Protein AF-A0A2T5JKF6-F1 (afdb_monomer_lite)

Foldseek 3Di:
DFDADPVQFTDADPPPQVVQV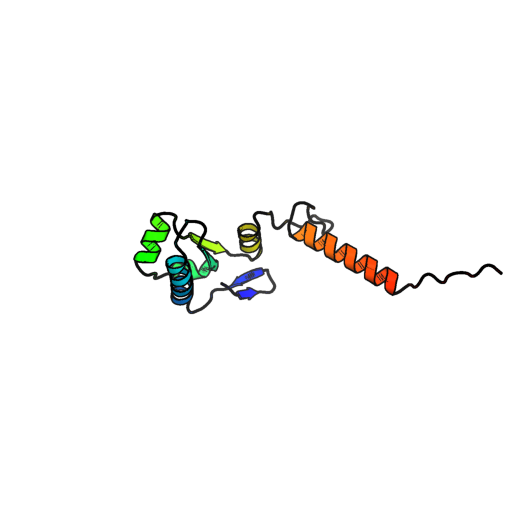VQVVVCVVVDQDLPAEDEHAPVCPVVHDYDPVQVVCVVVSSYDYHHDGGNQVVVCVVPVFHQFDADPVRATDCRHPVNVVVVVVVVVVVVVVCVVDPDPPPDDD

Secondary structure (DSSP, 8-state):
--EE-TT-BEEP-S-HHHHHHHHHHHHHHH---S--EEEEEGGGGGG----HHHHHHHHTTSSEEEEESBHHHHHHHHHSS------TTS---TTSHHHHHHHHHHHHHHHHHHHHS--------

pLDDT: mean 91.77, std 10.59, range [49.69, 98.31]

Sequence (125 aa):
MGAVNQHGEVLPVGGINEKIEGYFRVCETAGLDGSHGVLIPNRNRRHLMLEHKIVEAVARNLFHIYTAEHVSEGVQLLTGFPTGIADETGNYRHDSILGRAQQTLLAYRRACQESQHPKVKRKRF

Structure (mmCIF, N/CA/C/O backbone):
data_AF-A0A2T5JKF6-F1
#
_entry.id   AF-A0A2T5JKF6-F1
#
loop_
_atom_site.group_PDB
_atom_site.id
_atom_site.type_symbol
_atom_site.label_atom_id
_atom_site.label_alt_id
_atom_site.label_comp_id
_atom_site.label_asym_id
_atom_site.label_entity_id
_atom_site.label_seq_id
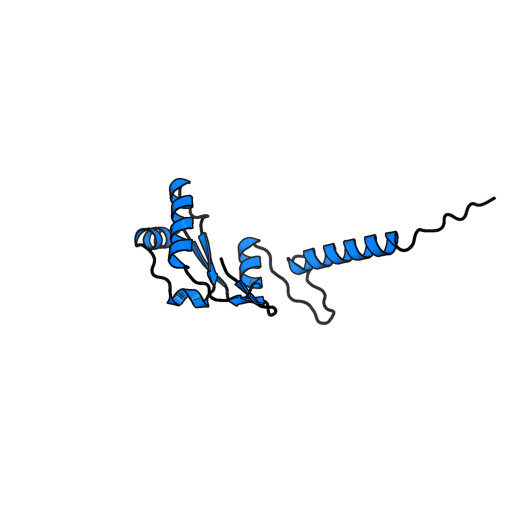_atom_site.pdbx_PDB_ins_code
_atom_site.Cartn_x
_atom_site.Cartn_y
_atom_site.Cartn_z
_atom_site.occupancy
_atom_site.B_iso_or_equiv
_atom_site.auth_seq_id
_atom_site.auth_comp_id
_atom_site.auth_asym_id
_atom_site.auth_atom_id
_atom_site.pdbx_PDB_model_num
ATOM 1 N N . MET A 1 1 ? 1.978 1.503 5.219 1.00 74.12 1 MET A N 1
ATOM 2 C CA . MET A 1 1 ? 3.111 2.220 5.842 1.00 74.12 1 MET A CA 1
ATOM 3 C C . MET A 1 1 ? 4.134 1.201 6.306 1.00 74.12 1 MET A C 1
ATOM 5 O O . MET A 1 1 ? 3.734 0.235 6.935 1.00 74.12 1 MET A O 1
ATOM 9 N N . GLY A 1 2 ? 5.416 1.385 6.006 1.00 79.25 2 GLY A N 1
ATOM 10 C CA . GLY A 1 2 ? 6.463 0.434 6.389 1.00 79.25 2 GLY A CA 1
ATOM 11 C C . GLY A 1 2 ? 7.833 0.887 5.897 1.00 79.25 2 GLY A C 1
ATOM 12 O O . GLY A 1 2 ? 7.914 1.770 5.045 1.00 79.25 2 GLY A O 1
ATOM 13 N N . ALA A 1 3 ? 8.887 0.290 6.441 1.00 87.25 3 ALA A N 1
ATOM 14 C CA . ALA A 1 3 ? 10.233 0.355 5.878 1.00 87.25 3 ALA A CA 1
ATOM 15 C C . ALA A 1 3 ? 10.569 -1.000 5.243 1.00 87.25 3 ALA A C 1
ATOM 17 O O . ALA A 1 3 ? 9.951 -2.005 5.591 1.00 87.25 3 ALA A O 1
ATOM 18 N N . VAL A 1 4 ? 11.523 -1.030 4.316 1.00 94.56 4 VAL A N 1
ATOM 19 C CA . VAL A 1 4 ? 11.942 -2.254 3.619 1.00 94.56 4 VAL A CA 1
ATOM 20 C C . VAL A 1 4 ? 13.467 -2.335 3.638 1.00 94.56 4 VAL A C 1
ATOM 22 O O . VAL A 1 4 ? 14.127 -1.304 3.500 1.00 94.56 4 VAL A O 1
ATOM 25 N N . ASN A 1 5 ? 14.033 -3.527 3.839 1.00 94.12 5 ASN A N 1
ATOM 26 C CA . ASN A 1 5 ? 15.482 -3.739 3.737 1.00 94.12 5 ASN A CA 1
ATOM 27 C C . ASN A 1 5 ? 15.913 -4.145 2.313 1.00 94.12 5 ASN A C 1
ATOM 29 O O . ASN A 1 5 ? 15.093 -4.336 1.420 1.00 94.12 5 ASN A O 1
ATOM 33 N N . GLN A 1 6 ? 17.219 -4.305 2.091 1.00 92.31 6 GLN A N 1
ATOM 34 C CA . GLN A 1 6 ? 17.774 -4.690 0.783 1.00 92.31 6 GLN A CA 1
ATOM 35 C C . GLN A 1 6 ? 17.296 -6.061 0.271 1.0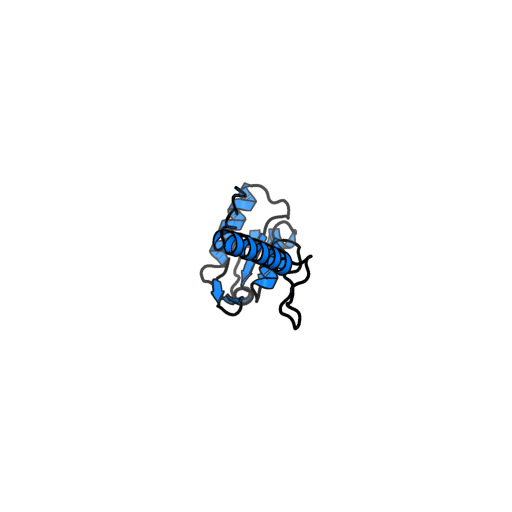0 92.31 6 GLN A C 1
ATOM 37 O O . GLN A 1 6 ? 17.397 -6.337 -0.920 1.00 92.31 6 GLN A O 1
ATOM 42 N N . HIS A 1 7 ? 16.791 -6.914 1.165 1.00 93.50 7 HIS A N 1
ATOM 43 C CA . HIS A 1 7 ? 16.249 -8.229 0.834 1.00 93.50 7 HIS A CA 1
ATOM 44 C C . HIS A 1 7 ? 14.744 -8.187 0.550 1.00 93.50 7 HIS A C 1
ATOM 46 O O . HIS A 1 7 ? 14.165 -9.227 0.278 1.00 93.50 7 HIS A O 1
ATOM 52 N N . GLY A 1 8 ? 14.116 -7.007 0.600 1.00 93.06 8 GLY A N 1
ATOM 53 C CA . GLY A 1 8 ? 12.689 -6.837 0.343 1.00 93.06 8 GLY A CA 1
ATOM 54 C C . GLY A 1 8 ? 11.789 -7.131 1.545 1.00 93.06 8 GLY A C 1
ATOM 55 O O . GLY A 1 8 ? 10.568 -7.046 1.417 1.00 93.06 8 GLY A O 1
ATOM 56 N N . GLU A 1 9 ? 12.352 -7.422 2.721 1.00 96.38 9 GLU A N 1
ATOM 57 C CA . GLU A 1 9 ? 11.574 -7.672 3.936 1.00 96.38 9 GLU A CA 1
ATOM 58 C C . GLU A 1 9 ? 10.987 -6.373 4.490 1.00 96.38 9 GLU A C 1
ATOM 60 O O . GLU A 1 9 ? 11.688 -5.365 4.640 1.00 96.38 9 GLU A O 1
ATOM 65 N N . VAL A 1 10 ? 9.707 -6.412 4.854 1.00 96.31 10 VAL A N 1
ATOM 66 C CA . VAL A 1 10 ? 8.994 -5.298 5.473 1.00 96.31 10 VAL A CA 1
ATOM 67 C C . VAL A 1 10 ? 9.310 -5.255 6.967 1.00 96.31 10 VAL A C 1
ATOM 69 O O . VAL A 1 10 ? 9.037 -6.182 7.734 1.00 96.31 10 VAL A O 1
ATOM 72 N N . LEU A 1 11 ? 9.879 -4.137 7.399 1.00 95.25 11 LEU A N 1
ATOM 73 C CA . LEU A 1 11 ? 10.334 -3.914 8.763 1.00 95.25 11 LEU A CA 1
ATOM 74 C C . LEU A 1 11 ? 9.235 -3.283 9.628 1.00 95.25 11 LEU A C 1
ATOM 76 O O . LEU A 1 11 ? 8.440 -2.477 9.128 1.00 95.25 11 LEU A O 1
ATOM 80 N N . PRO A 1 12 ? 9.194 -3.611 10.934 1.00 93.69 12 PRO A N 1
ATOM 81 C CA . PRO A 1 12 ? 8.244 -3.006 11.848 1.00 93.69 12 PRO A CA 1
ATOM 82 C C . PRO A 1 12 ? 8.507 -1.507 11.994 1.00 93.69 12 PRO A C 1
ATOM 84 O O . PRO A 1 12 ? 9.646 -1.045 11.940 1.00 93.69 12 PRO A O 1
ATOM 87 N N . VAL A 1 13 ? 7.439 -0.750 12.220 1.00 93.56 13 VAL A N 1
ATOM 88 C CA . VAL A 1 13 ? 7.496 0.704 12.396 1.00 93.56 13 VAL A CA 1
ATOM 89 C C . VAL A 1 13 ? 6.813 1.133 13.690 1.00 93.56 13 VAL A C 1
ATOM 91 O O . VAL A 1 13 ? 5.867 0.491 14.151 1.00 93.56 13 VAL A O 1
ATOM 94 N N . GLY A 1 14 ? 7.290 2.239 14.263 1.00 94.31 14 GLY A N 1
ATOM 95 C CA . GLY A 1 14 ? 6.650 2.902 15.398 1.00 94.31 14 GLY A CA 1
ATOM 96 C C . GLY A 1 14 ? 5.418 3.720 14.995 1.00 94.31 14 GLY A C 1
ATOM 97 O O . GLY A 1 14 ? 5.268 4.116 13.827 1.00 94.31 14 GLY A O 1
ATOM 98 N N . GLY A 1 15 ? 4.560 3.976 15.985 1.00 94.94 15 GLY A N 1
ATOM 99 C CA . GLY A 1 15 ? 3.353 4.796 15.853 1.00 94.94 15 GLY A CA 1
ATOM 100 C C . GLY A 1 15 ? 2.299 4.194 14.921 1.00 94.94 15 GLY A C 1
ATOM 101 O O . GLY A 1 15 ? 1.733 4.906 14.092 1.00 94.94 15 GLY A O 1
ATOM 102 N N . ILE A 1 16 ? 2.146 2.862 14.917 1.00 95.81 16 ILE A N 1
ATOM 103 C CA . ILE A 1 16 ? 1.287 2.185 13.936 1.00 95.81 16 ILE A CA 1
ATOM 104 C C . ILE A 1 16 ? -0.198 2.451 14.190 1.00 95.81 16 ILE A C 1
ATOM 106 O O . ILE A 1 16 ? -0.936 2.620 13.226 1.00 95.81 16 ILE A O 1
ATOM 110 N N . ASN A 1 17 ? -0.624 2.543 15.452 1.00 96.88 17 ASN A N 1
ATOM 111 C CA . ASN A 1 17 ? -2.026 2.774 15.799 1.00 96.88 17 ASN A CA 1
ATOM 112 C C . ASN A 1 17 ? -2.448 4.183 15.373 1.00 96.88 17 ASN A C 1
ATOM 114 O O . ASN A 1 17 ? -3.393 4.335 14.608 1.00 96.88 17 ASN A O 1
ATOM 118 N N . GLU A 1 18 ? -1.640 5.187 15.708 1.00 96.69 18 GLU A N 1
ATOM 119 C CA . GLU A 1 18 ? -1.859 6.597 15.382 1.00 96.69 18 GLU A CA 1
ATOM 120 C C . GLU A 1 18 ? -1.907 6.827 13.865 1.00 96.69 18 GLU A C 1
ATOM 122 O O . GLU A 1 18 ? -2.692 7.628 13.358 1.00 96.69 18 GLU A O 1
ATOM 127 N N . LYS A 1 19 ? -1.084 6.090 13.108 1.00 95.88 19 LYS A N 1
ATOM 128 C CA . LYS A 1 19 ? -1.092 6.115 11.638 1.00 95.88 19 LYS A CA 1
ATOM 129 C C . LYS A 1 19 ? -2.377 5.535 11.052 1.00 95.88 19 LYS A C 1
ATOM 131 O O . LYS A 1 19 ? -2.897 6.088 10.083 1.00 95.88 19 LYS A O 1
ATOM 136 N N . ILE A 1 20 ? -2.860 4.422 11.605 1.00 97.69 20 ILE A N 1
ATOM 137 C CA . ILE A 1 20 ? -4.104 3.782 11.160 1.00 97.69 20 ILE A CA 1
ATOM 138 C C . ILE A 1 20 ? -5.292 4.679 11.506 1.00 97.69 20 ILE A C 1
ATOM 140 O O . ILE A 1 20 ? -6.105 4.965 10.633 1.00 97.69 20 ILE A O 1
ATOM 144 N N . GLU A 1 21 ? -5.357 5.178 12.737 1.00 97.38 21 GLU A N 1
ATOM 145 C CA . GLU A 1 21 ? -6.411 6.072 13.223 1.00 97.38 21 GLU A CA 1
ATOM 146 C C . GLU A 1 21 ? -6.462 7.387 12.444 1.00 97.38 21 GLU A C 1
ATOM 148 O O . GLU A 1 21 ? -7.541 7.841 12.053 1.00 97.38 21 GLU A O 1
ATOM 153 N N . GLY A 1 22 ? -5.298 7.977 12.162 1.00 97.00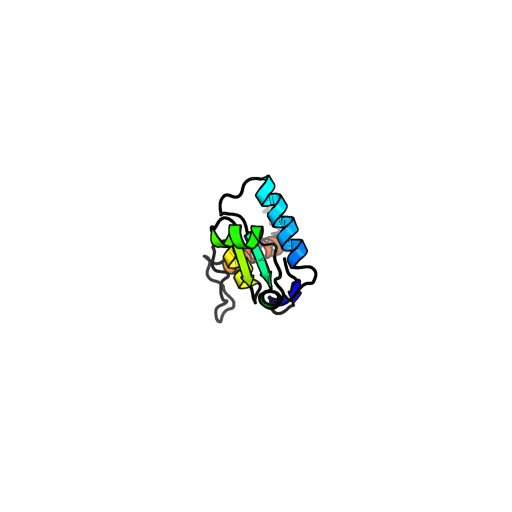 22 GLY A N 1
ATOM 154 C CA . GLY A 1 22 ? -5.192 9.185 11.352 1.00 97.00 22 GLY A CA 1
ATOM 155 C C . GLY A 1 22 ? -5.736 8.983 9.939 1.00 97.00 22 GLY A C 1
ATOM 156 O O . GLY A 1 22 ? -6.541 9.789 9.476 1.00 97.00 22 GLY A O 1
ATOM 157 N N . TYR A 1 23 ? -5.350 7.892 9.268 1.00 97.50 23 TYR A N 1
ATOM 158 C CA . TYR A 1 23 ? -5.865 7.580 7.932 1.00 97.50 23 TYR A CA 1
ATOM 159 C C . TYR A 1 23 ? -7.364 7.252 7.957 1.00 97.50 23 TYR A C 1
ATOM 161 O O . TYR A 1 23 ? -8.121 7.798 7.158 1.00 97.50 23 TYR A O 1
ATOM 169 N N . PHE A 1 24 ? -7.813 6.443 8.922 1.00 98.12 24 PHE A N 1
ATOM 170 C CA . PHE A 1 24 ? -9.226 6.110 9.101 1.00 98.12 24 PHE A CA 1
ATOM 171 C C . PHE A 1 24 ? -10.092 7.363 9.250 1.00 98.12 24 PHE A C 1
ATOM 173 O O . PHE A 1 24 ? -11.131 7.456 8.609 1.00 98.12 24 PHE A O 1
ATOM 180 N N . ARG A 1 25 ? -9.655 8.360 10.032 1.00 97.81 25 ARG A N 1
ATOM 181 C CA . ARG A 1 25 ? -10.392 9.623 10.219 1.00 97.81 25 ARG A CA 1
ATOM 182 C C . ARG A 1 25 ? -10.582 10.395 8.909 1.00 97.81 25 ARG A C 1
ATOM 184 O O . ARG A 1 25 ? -11.630 11.008 8.705 1.00 97.81 25 ARG A O 1
ATOM 191 N N . VAL A 1 26 ? -9.591 10.357 8.017 1.00 97.31 26 VAL A N 1
ATOM 192 C CA . VAL A 1 26 ? -9.700 10.961 6.680 1.00 97.31 26 VAL A CA 1
ATOM 193 C C . VAL A 1 26 ? -10.730 10.205 5.838 1.00 97.31 26 VAL A C 1
ATOM 195 O O . VAL A 1 26 ? -11.604 10.837 5.253 1.00 97.31 26 VAL A O 1
ATOM 198 N N . CYS A 1 27 ? -10.682 8.871 5.830 1.00 97.00 27 CYS A N 1
ATOM 199 C CA . CYS A 1 27 ? -11.650 8.035 5.111 1.00 97.00 27 CYS A CA 1
ATOM 200 C C . CYS A 1 27 ? -13.078 8.187 5.658 1.00 97.00 27 CYS A C 1
ATOM 202 O O . CYS A 1 27 ? -14.027 8.291 4.893 1.00 97.00 27 CYS A O 1
ATOM 204 N N . GLU A 1 28 ? -13.231 8.259 6.979 1.00 96.81 28 GLU A N 1
ATOM 205 C CA . GLU A 1 28 ? -14.507 8.493 7.661 1.00 96.81 28 GLU A CA 1
ATOM 206 C C . GLU A 1 28 ? -15.118 9.834 7.244 1.00 96.81 28 GLU A C 1
ATOM 208 O O . GLU A 1 28 ? -16.298 9.895 6.907 1.00 96.81 28 GLU A O 1
ATOM 213 N N . THR A 1 29 ? -14.299 10.887 7.174 1.00 96.38 29 THR A N 1
ATOM 214 C CA . THR A 1 29 ? -14.736 12.216 6.712 1.00 96.38 29 THR A CA 1
ATOM 215 C C . THR A 1 29 ? -15.110 12.215 5.226 1.00 96.38 29 THR A C 1
ATOM 217 O O . THR A 1 29 ? -16.020 12.934 4.820 1.00 96.38 29 THR A O 1
ATOM 220 N N . ALA A 1 30 ? -14.427 11.406 4.413 1.00 94.88 30 ALA A N 1
ATOM 221 C CA . ALA A 1 30 ? -14.716 11.240 2.988 1.00 94.88 30 ALA A CA 1
ATOM 222 C C . ALA A 1 30 ? -15.931 10.330 2.705 1.00 94.88 30 ALA A C 1
ATOM 224 O O . ALA A 1 30 ? -16.449 10.343 1.590 1.00 94.88 30 ALA A O 1
ATOM 225 N N . GLY A 1 31 ? -16.400 9.581 3.707 1.00 96.25 31 GLY A N 1
ATOM 226 C CA . GLY A 1 31 ? -17.428 8.552 3.578 1.00 96.25 31 GLY A CA 1
ATOM 227 C C . GLY A 1 31 ? -16.821 7.167 3.337 1.00 96.25 31 GLY A C 1
ATOM 228 O O . GLY A 1 31 ? -16.199 6.911 2.308 1.00 96.25 31 GLY A O 1
ATOM 229 N N . LEU A 1 32 ? -17.033 6.248 4.284 1.00 96.81 32 LEU A N 1
ATOM 230 C CA . LEU A 1 32 ? -16.579 4.863 4.154 1.00 96.81 32 LEU A CA 1
ATOM 231 C C . LEU A 1 32 ? -17.474 4.081 3.186 1.00 96.81 32 LEU A C 1
ATOM 233 O O . LEU A 1 32 ? -18.682 3.976 3.390 1.00 96.81 32 LEU A O 1
ATOM 237 N N . ASP A 1 33 ? -16.853 3.477 2.179 1.00 95.44 33 ASP A N 1
ATOM 238 C CA . ASP A 1 33 ? -17.502 2.720 1.102 1.00 95.44 33 ASP A CA 1
ATOM 239 C C . ASP A 1 33 ? -17.011 1.261 0.995 1.00 95.44 33 ASP A C 1
ATOM 241 O O . ASP A 1 33 ? -17.424 0.533 0.096 1.00 95.44 33 ASP A O 1
ATOM 245 N N . GLY A 1 34 ? -16.119 0.830 1.896 1.00 95.75 34 GLY A N 1
ATOM 246 C CA . GLY A 1 34 ? -15.502 -0.500 1.863 1.00 95.75 34 GLY A CA 1
ATOM 247 C C . GLY A 1 34 ? -14.296 -0.638 0.933 1.00 95.75 34 GLY A C 1
ATOM 248 O O . GLY A 1 34 ? -13.665 -1.684 0.918 1.00 95.75 34 GLY A O 1
ATOM 249 N N . SER A 1 35 ? -13.905 0.396 0.187 1.00 95.00 35 SER A N 1
ATOM 250 C CA . SER A 1 35 ? -12.668 0.359 -0.613 1.00 95.00 35 SER A CA 1
ATOM 251 C C . SER A 1 35 ? -11.422 0.748 0.197 1.00 95.00 35 SER A C 1
ATOM 253 O O . SER A 1 35 ? -10.286 0.465 -0.190 1.00 95.00 35 SER A O 1
ATOM 255 N N . HIS A 1 36 ? -11.630 1.399 1.340 1.00 96.81 36 HIS A N 1
ATOM 256 C CA . HIS A 1 36 ? -10.581 2.002 2.146 1.00 96.81 36 HIS A CA 1
ATOM 257 C C . HIS A 1 36 ? -9.826 0.977 2.992 1.00 96.81 36 HIS A C 1
ATOM 259 O O . HIS A 1 36 ? -10.403 0.056 3.574 1.00 96.81 36 HIS A O 1
ATOM 265 N N . GLY A 1 37 ? -8.521 1.182 3.149 1.00 96.31 37 GLY A N 1
ATOM 266 C CA . GLY A 1 37 ? -7.729 0.342 4.031 1.00 96.31 37 GLY A CA 1
ATOM 267 C C . GLY A 1 37 ? -6.263 0.725 4.123 1.00 96.31 37 GLY A C 1
ATOM 268 O O . GLY A 1 37 ? -5.771 1.629 3.452 1.00 96.31 37 GLY A O 1
ATOM 269 N N . VAL A 1 38 ? -5.553 0.007 4.983 1.00 97.12 38 VAL A N 1
ATOM 270 C CA . VAL A 1 38 ? -4.136 0.213 5.282 1.00 97.12 38 VAL A CA 1
ATOM 271 C C . VAL A 1 38 ? -3.365 -1.080 5.088 1.00 97.12 38 VAL A C 1
ATOM 273 O O . VAL A 1 38 ? -3.802 -2.147 5.500 1.00 97.12 38 VAL A O 1
ATOM 276 N N . LEU A 1 39 ? -2.175 -0.972 4.504 1.00 97.00 39 LEU A N 1
ATOM 277 C CA . LEU A 1 39 ? -1.190 -2.050 4.464 1.00 97.00 39 LEU A CA 1
ATOM 278 C C . LEU A 1 39 ? -0.103 -1.783 5.510 1.00 97.00 39 LEU A C 1
ATOM 280 O O . LEU A 1 39 ? 0.527 -0.720 5.482 1.00 97.00 39 LEU A O 1
ATOM 284 N N . ILE A 1 40 ? 0.132 -2.729 6.417 1.00 96.69 40 ILE A N 1
ATOM 285 C CA . ILE A 1 40 ? 1.085 -2.607 7.531 1.00 96.69 40 ILE A CA 1
ATOM 286 C C . ILE A 1 40 ? 2.097 -3.768 7.549 1.00 96.69 40 ILE A C 1
ATOM 288 O O . ILE A 1 40 ? 1.841 -4.814 6.950 1.00 96.69 40 ILE A O 1
ATOM 292 N N . PRO A 1 41 ? 3.238 -3.645 8.253 1.00 96.88 41 PRO A N 1
ATOM 293 C CA . PRO A 1 41 ? 4.159 -4.764 8.429 1.00 96.88 41 PRO A CA 1
ATOM 294 C C . PRO A 1 41 ? 3.490 -5.882 9.231 1.00 96.88 41 PRO A C 1
ATOM 296 O O . PRO A 1 41 ? 2.915 -5.613 10.290 1.00 96.88 41 PRO A O 1
ATOM 299 N N . ASN A 1 42 ? 3.622 -7.143 8.806 1.00 96.56 42 ASN A N 1
ATOM 300 C CA . ASN A 1 42 ? 3.040 -8.276 9.542 1.00 96.56 42 ASN A CA 1
ATOM 301 C C . ASN A 1 42 ? 3.520 -8.324 11.004 1.00 96.56 42 ASN A C 1
ATOM 303 O O . ASN A 1 42 ? 2.753 -8.579 11.933 1.00 96.56 42 ASN A O 1
ATOM 307 N N . ARG A 1 43 ? 4.786 -7.959 11.243 1.00 95.12 43 ARG A N 1
ATOM 308 C CA . ARG A 1 43 ? 5.374 -7.909 12.591 1.00 95.12 43 ARG A CA 1
ATOM 309 C C . ARG A 1 43 ? 4.680 -6.906 13.525 1.00 95.12 43 ARG A C 1
ATOM 311 O O . ARG A 1 43 ? 4.716 -7.114 14.736 1.00 95.12 43 ARG A O 1
ATOM 318 N N . ASN A 1 44 ? 4.020 -5.868 12.997 1.00 95.94 44 ASN A N 1
ATOM 319 C CA . ASN A 1 44 ? 3.244 -4.911 13.791 1.00 95.94 44 ASN A CA 1
ATOM 320 C C . ASN A 1 44 ? 1.861 -5.430 14.206 1.00 95.94 44 ASN A C 1
ATOM 322 O O . ASN A 1 44 ? 1.279 -4.841 15.112 1.00 95.94 44 ASN A O 1
ATOM 326 N N . ARG A 1 45 ? 1.350 -6.522 13.616 1.00 95.38 45 ARG A N 1
ATOM 327 C CA . ARG A 1 45 ? 0.008 -7.059 13.911 1.00 95.38 45 ARG A CA 1
ATOM 328 C C . ARG A 1 45 ? -0.232 -7.267 15.408 1.00 95.38 45 ARG A C 1
ATOM 330 O O . ARG A 1 45 ? -1.295 -6.933 15.912 1.00 95.38 45 ARG A O 1
ATOM 337 N N . ARG A 1 46 ? 0.770 -7.786 16.124 1.00 94.44 46 ARG A N 1
ATOM 338 C CA . ARG A 1 46 ? 0.695 -8.055 17.571 1.00 94.44 46 ARG A CA 1
ATOM 339 C C . ARG A 1 46 ? 0.660 -6.788 18.444 1.00 94.44 46 ARG A C 1
ATOM 341 O O . ARG A 1 46 ? 0.392 -6.890 19.632 1.00 94.44 46 ARG A O 1
ATOM 348 N N . HIS A 1 47 ? 0.978 -5.626 17.873 1.00 93.38 47 HIS A N 1
ATOM 349 C CA . HIS A 1 47 ? 1.033 -4.331 18.562 1.00 93.38 47 HIS A CA 1
ATOM 350 C C . HIS A 1 47 ? -0.206 -3.461 18.284 1.00 93.38 47 HIS A C 1
ATOM 352 O O . HIS A 1 47 ? -0.252 -2.311 18.722 1.00 93.38 47 HIS A O 1
ATOM 358 N N . LEU A 1 48 ? -1.178 -3.978 17.523 1.00 95.56 48 LEU A N 1
ATOM 359 C CA . LEU A 1 48 ? -2.394 -3.246 17.188 1.00 95.56 48 LEU A CA 1
ATOM 360 C C . LEU A 1 48 ? -3.294 -3.108 18.414 1.00 95.56 48 LEU A C 1
ATOM 362 O O . LEU A 1 48 ? -3.738 -4.103 18.980 1.00 95.56 48 LEU A O 1
ATOM 366 N N . MET A 1 49 ? -3.575 -1.862 18.775 1.00 96.38 49 MET A N 1
ATOM 367 C CA . MET A 1 49 ? -4.493 -1.453 19.834 1.00 96.38 49 MET A CA 1
ATOM 368 C C . MET A 1 49 ? -5.318 -0.306 19.258 1.00 96.38 49 MET A C 1
ATOM 370 O O . MET A 1 49 ? -4.943 0.852 19.392 1.00 96.38 49 MET A O 1
ATOM 374 N N . LEU A 1 50 ? -6.365 -0.656 18.511 1.00 96.75 50 LEU A N 1
ATOM 375 C CA . LEU A 1 50 ? -7.149 0.288 17.712 1.00 96.75 50 LEU A CA 1
ATOM 376 C C . LEU A 1 50 ? -8.415 0.717 18.449 1.00 96.75 50 LEU A C 1
ATOM 378 O O . LEU A 1 50 ? -9.027 -0.084 19.159 1.00 96.75 50 LEU A O 1
ATOM 382 N N . GLU A 1 51 ? -8.850 1.954 18.214 1.00 97.12 51 GLU A N 1
ATOM 383 C CA . GLU A 1 51 ? -10.153 2.437 18.675 1.00 97.12 51 GLU A CA 1
ATOM 384 C C . GLU A 1 51 ? -11.311 1.527 18.221 1.00 97.12 51 GLU A C 1
ATOM 386 O O . GLU A 1 51 ? -11.324 0.997 17.104 1.00 97.12 51 GLU A O 1
ATOM 391 N N . HIS A 1 52 ? -12.340 1.403 19.068 1.00 97.75 52 HIS A N 1
ATOM 392 C CA . HIS A 1 52 ? -13.477 0.506 18.829 1.00 97.75 52 HIS A CA 1
ATOM 393 C C . HIS A 1 52 ? -14.172 0.760 17.485 1.00 97.75 52 HIS A C 1
ATOM 395 O O . HIS A 1 52 ? -14.498 -0.185 16.772 1.00 97.75 52 HIS A O 1
ATOM 401 N N . LYS A 1 53 ? -14.309 2.029 17.082 1.00 97.25 53 LYS A N 1
ATOM 402 C CA . LYS A 1 53 ? -14.930 2.407 15.804 1.00 97.25 53 LYS A CA 1
ATOM 403 C C . LYS A 1 53 ? -14.212 1.832 14.579 1.00 97.25 53 LYS A C 1
ATOM 405 O O . LYS A 1 53 ? -14.852 1.498 13.587 1.00 97.25 53 LYS A O 1
ATOM 410 N N . ILE A 1 54 ? -12.888 1.674 14.651 1.00 97.88 54 ILE A N 1
ATOM 411 C CA . ILE A 1 54 ? -12.099 1.080 13.566 1.00 97.88 54 ILE A CA 1
ATOM 412 C C . ILE A 1 54 ? -12.374 -0.419 13.516 1.00 97.88 54 ILE A C 1
ATOM 414 O O . ILE A 1 54 ? -12.586 -0.971 12.440 1.00 97.88 54 ILE A O 1
ATOM 418 N N . VAL A 1 55 ? -12.432 -1.072 14.680 1.00 97.81 55 VAL A N 1
ATOM 419 C CA . VAL A 1 55 ? -12.778 -2.496 14.786 1.00 97.81 55 VAL A CA 1
ATOM 420 C C . VAL A 1 55 ? -14.182 -2.759 14.235 1.00 97.81 55 VAL A C 1
ATOM 422 O O . VAL A 1 55 ? -14.364 -3.701 13.467 1.00 97.81 55 VAL A O 1
ATOM 425 N N . GLU A 1 56 ? -15.158 -1.907 14.552 1.00 98.06 56 GLU A N 1
ATOM 426 C CA . GLU A 1 56 ? -16.516 -1.996 14.005 1.00 98.06 56 GLU A CA 1
ATOM 427 C C . GLU A 1 56 ? -16.553 -1.801 12.485 1.00 98.06 56 GLU A C 1
ATOM 429 O O . GLU A 1 56 ? -17.209 -2.570 11.780 1.00 98.06 56 GLU A O 1
ATOM 434 N N . ALA A 1 57 ? -15.841 -0.801 11.957 1.00 98.06 57 ALA A N 1
ATOM 435 C CA . ALA A 1 57 ? -15.763 -0.567 10.518 1.00 98.06 57 ALA A CA 1
ATOM 436 C C . ALA A 1 57 ? -15.128 -1.756 9.782 1.00 98.06 57 ALA A C 1
ATOM 438 O O . ALA A 1 57 ? -15.627 -2.165 8.733 1.00 98.06 57 ALA A O 1
ATOM 439 N N . VAL A 1 58 ? -14.085 -2.359 10.359 1.00 97.81 58 VAL A N 1
ATOM 440 C CA . VAL A 1 58 ? -13.476 -3.591 9.838 1.00 97.81 58 VAL A CA 1
ATOM 441 C C . VAL A 1 58 ? -14.469 -4.753 9.881 1.00 97.81 58 VAL A C 1
ATOM 443 O O . VAL A 1 58 ? -14.642 -5.439 8.877 1.00 97.81 58 VAL A O 1
ATOM 446 N N . ALA A 1 59 ? -15.183 -4.946 10.994 1.00 97.88 59 ALA A N 1
ATOM 447 C CA . ALA A 1 59 ? -16.198 -5.995 11.125 1.00 97.88 59 ALA A CA 1
ATOM 448 C C . ALA A 1 59 ? -17.357 -5.837 10.121 1.00 97.88 59 ALA A C 1
ATOM 450 O O . ALA A 1 59 ? -17.962 -6.822 9.702 1.00 97.88 59 ALA A O 1
ATOM 451 N N . ARG A 1 60 ? -17.649 -4.599 9.709 1.00 97.69 60 ARG A N 1
ATOM 452 C CA . ARG A 1 60 ? -18.654 -4.257 8.693 1.00 97.69 60 ARG A CA 1
ATOM 453 C C . ARG A 1 60 ? -18.131 -4.282 7.254 1.00 97.69 60 ARG A C 1
ATOM 455 O O . ARG A 1 60 ? -18.903 -3.983 6.351 1.00 97.69 60 ARG A O 1
ATOM 462 N N . ASN A 1 61 ? -16.864 -4.639 7.024 1.00 97.94 61 ASN A N 1
ATOM 463 C CA . ASN A 1 61 ? -16.195 -4.558 5.716 1.00 97.94 61 ASN A CA 1
ATOM 464 C C . ASN A 1 61 ? -16.196 -3.144 5.105 1.00 97.94 61 ASN A C 1
ATOM 466 O O . ASN A 1 61 ? -16.210 -2.986 3.890 1.00 97.94 61 ASN A O 1
ATOM 470 N N . LEU A 1 62 ? -16.198 -2.110 5.948 1.00 97.94 62 LEU A N 1
ATOM 471 C CA . LEU A 1 62 ? -16.121 -0.707 5.528 1.00 97.94 62 LEU A CA 1
ATOM 472 C C . LEU A 1 62 ? -14.682 -0.174 5.517 1.00 97.94 62 LEU A C 1
ATOM 474 O O . LEU A 1 62 ? -14.417 0.880 4.941 1.00 97.94 62 LEU A O 1
ATOM 478 N N . PHE A 1 63 ? -13.763 -0.887 6.169 1.00 98.31 63 PHE A N 1
ATOM 479 C CA . PHE A 1 63 ? -12.346 -0.561 6.230 1.00 98.31 63 PHE A CA 1
ATOM 480 C C . PHE A 1 63 ? -11.513 -1.841 6.333 1.00 98.31 63 PHE A C 1
ATOM 482 O O . PHE A 1 63 ? -11.924 -2.798 6.986 1.00 98.31 63 PHE A O 1
ATOM 489 N N . HIS A 1 64 ? -10.325 -1.861 5.734 1.00 97.69 64 HIS A N 1
ATOM 490 C CA . HIS A 1 64 ? -9.486 -3.057 5.683 1.00 97.69 64 HIS A CA 1
ATOM 491 C C . HIS A 1 64 ? -8.090 -2.830 6.266 1.00 97.69 64 HIS A C 1
ATOM 493 O O . HIS A 1 64 ? -7.466 -1.791 6.063 1.00 97.69 64 HIS A O 1
ATOM 499 N N . ILE A 1 65 ? -7.566 -3.835 6.971 1.00 96.88 65 ILE A N 1
ATOM 500 C CA . ILE A 1 65 ? -6.191 -3.846 7.482 1.00 96.88 65 ILE A CA 1
ATOM 501 C C . ILE A 1 65 ? -5.483 -5.057 6.887 1.00 96.88 65 ILE A C 1
ATOM 503 O O . ILE A 1 65 ? -5.771 -6.199 7.240 1.00 96.88 65 ILE A O 1
ATOM 507 N N . TYR A 1 66 ? -4.545 -4.795 5.987 1.00 97.06 66 TYR A N 1
ATOM 508 C CA . TYR A 1 66 ? -3.721 -5.794 5.326 1.00 97.06 66 TYR A CA 1
ATOM 509 C C . TYR A 1 66 ? -2.331 -5.839 5.949 1.00 97.06 66 TYR A C 1
ATOM 511 O O . TYR A 1 66 ? -1.791 -4.820 6.382 1.00 97.06 66 TYR A O 1
ATOM 519 N N . THR A 1 67 ? -1.719 -7.016 5.944 1.00 96.50 67 THR A N 1
ATOM 520 C CA . THR A 1 67 ? -0.348 -7.225 6.417 1.00 96.50 67 THR A CA 1
ATOM 521 C C . THR A 1 67 ? 0.531 -7.747 5.292 1.00 96.50 67 THR A C 1
ATOM 523 O O . THR A 1 67 ? 0.064 -8.567 4.509 1.00 96.50 67 THR A O 1
ATOM 526 N N . ALA A 1 68 ? 1.795 -7.325 5.255 1.00 96.31 68 ALA A N 1
ATOM 527 C CA . ALA A 1 68 ? 2.811 -7.904 4.374 1.00 96.31 68 ALA A CA 1
ATOM 528 C C . ALA A 1 68 ? 4.102 -8.225 5.136 1.00 96.31 68 ALA A C 1
ATOM 530 O O . ALA A 1 68 ? 4.501 -7.475 6.039 1.00 96.31 68 ALA A O 1
ATOM 531 N N . GLU A 1 69 ? 4.752 -9.325 4.762 1.00 96.56 69 GLU A N 1
ATOM 532 C CA . GLU A 1 69 ? 6.106 -9.678 5.210 1.00 96.56 69 GLU A CA 1
ATOM 533 C C . GLU A 1 69 ? 7.169 -9.253 4.204 1.00 96.56 69 GLU A C 1
ATOM 535 O O . GLU A 1 69 ? 8.230 -8.773 4.604 1.00 96.56 69 GLU A O 1
ATOM 540 N N . HIS A 1 70 ? 6.868 -9.367 2.913 1.00 96.06 70 HIS A N 1
ATOM 541 C CA . HIS A 1 70 ? 7.757 -8.976 1.830 1.00 96.06 70 HIS A CA 1
ATOM 542 C C . HIS A 1 70 ? 7.119 -7.915 0.921 1.00 96.06 70 HIS A C 1
ATOM 544 O O . HIS A 1 70 ? 5.904 -7.871 0.718 1.00 96.06 70 HIS A O 1
ATOM 550 N N . VAL A 1 71 ? 7.941 -7.044 0.330 1.00 94.38 71 VAL A N 1
ATOM 551 C CA . VAL A 1 71 ? 7.482 -5.946 -0.541 1.00 94.38 71 VAL A CA 1
ATOM 552 C C . VAL A 1 71 ? 6.670 -6.442 -1.743 1.00 94.38 71 VAL A C 1
ATOM 554 O O . VAL A 1 71 ? 5.748 -5.759 -2.188 1.00 94.38 71 VAL A O 1
ATOM 557 N N . SER A 1 72 ? 6.962 -7.649 -2.235 1.00 93.69 72 SER A N 1
ATOM 558 C CA . SER A 1 72 ? 6.224 -8.280 -3.336 1.00 93.69 72 SER A CA 1
ATOM 559 C C . SER A 1 72 ? 4.739 -8.447 -3.018 1.00 93.69 72 SER A C 1
ATOM 561 O O . SER A 1 72 ? 3.906 -8.121 -3.859 1.00 93.69 72 SER A O 1
ATOM 563 N N . GLU A 1 73 ? 4.400 -8.874 -1.798 1.00 94.81 73 GLU A N 1
ATOM 564 C CA . GLU A 1 73 ? 3.010 -9.051 -1.355 1.00 94.81 73 GLU A CA 1
ATOM 565 C C . GLU A 1 73 ? 2.251 -7.725 -1.408 1.00 94.81 73 GLU A C 1
ATOM 567 O O . GLU A 1 73 ? 1.147 -7.649 -1.946 1.00 94.81 73 GLU A O 1
ATOM 572 N N . GLY A 1 74 ? 2.876 -6.657 -0.903 1.00 93.50 74 GLY A N 1
ATOM 573 C CA . GLY A 1 74 ? 2.287 -5.323 -0.907 1.00 93.50 74 GLY A CA 1
ATOM 574 C C . GLY A 1 74 ? 2.071 -4.783 -2.317 1.00 93.50 74 GLY A C 1
ATOM 575 O O . GLY A 1 74 ? 1.012 -4.246 -2.627 1.00 93.50 74 GLY A O 1
ATOM 576 N N . VAL A 1 75 ? 3.058 -4.959 -3.194 1.00 93.75 75 VAL A N 1
ATOM 577 C CA . VAL A 1 75 ? 2.973 -4.515 -4.588 1.00 93.75 75 VAL A CA 1
ATOM 578 C C . VAL A 1 75 ? 1.896 -5.294 -5.354 1.00 93.75 75 VAL A C 1
ATOM 580 O O . VAL A 1 75 ? 1.128 -4.695 -6.107 1.00 93.75 75 VAL A O 1
ATOM 583 N N . GLN A 1 76 ? 1.783 -6.604 -5.134 1.00 94.88 76 GLN A N 1
ATOM 584 C CA . GLN A 1 76 ? 0.724 -7.417 -5.731 1.00 94.88 76 GLN A CA 1
ATOM 585 C C . GLN A 1 76 ? -0.665 -6.999 -5.235 1.00 94.88 76 GLN A C 1
ATOM 587 O O . GLN A 1 76 ? -1.572 -6.839 -6.047 1.00 94.88 76 GLN A O 1
ATOM 592 N N . LEU A 1 77 ? -0.822 -6.759 -3.930 1.00 93.69 77 LEU A N 1
ATOM 593 C CA . LEU A 1 77 ? -2.083 -6.293 -3.348 1.00 93.69 77 LEU A CA 1
ATOM 594 C C . LEU A 1 77 ? -2.529 -4.951 -3.947 1.00 93.69 77 LEU A C 1
ATOM 596 O O . LEU A 1 77 ? -3.686 -4.799 -4.320 1.00 93.69 77 LEU A O 1
ATOM 600 N N . LEU A 1 78 ? -1.613 -3.986 -4.049 1.00 92.44 78 LEU A N 1
ATOM 601 C CA . LEU A 1 78 ? -1.934 -2.623 -4.488 1.00 92.44 78 LEU A CA 1
ATOM 602 C C . LEU A 1 78 ? -2.214 -2.516 -5.989 1.00 92.44 78 LEU A C 1
ATOM 604 O O . LEU A 1 78 ? -2.946 -1.628 -6.415 1.00 92.44 78 LEU A O 1
ATOM 608 N N . THR A 1 79 ? -1.601 -3.378 -6.797 1.00 93.06 79 THR A N 1
ATOM 609 C CA . THR A 1 79 ? -1.722 -3.312 -8.261 1.00 93.06 79 THR A CA 1
ATOM 610 C C . THR A 1 79 ? -2.712 -4.326 -8.829 1.00 93.06 79 THR A C 1
ATOM 612 O O . THR A 1 79 ? -3.160 -4.154 -9.958 1.00 93.06 79 THR A O 1
ATOM 615 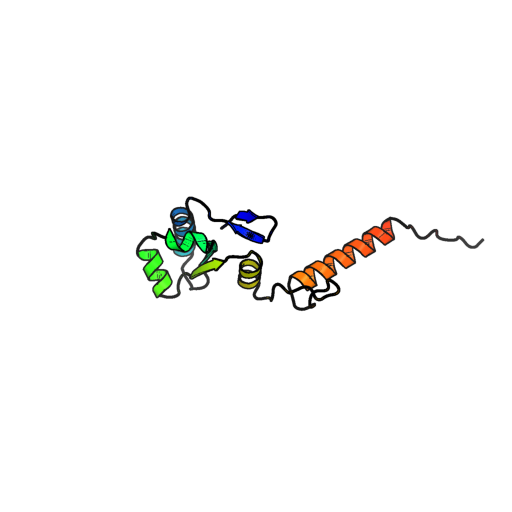N N . GLY A 1 80 ? -3.028 -5.393 -8.089 1.00 93.19 80 GLY A N 1
ATOM 616 C CA . GLY A 1 80 ? -3.836 -6.513 -8.572 1.00 93.19 80 GLY A CA 1
ATOM 617 C C . GLY A 1 80 ? -3.112 -7.437 -9.560 1.00 93.19 80 GLY A C 1
ATOM 618 O O . GLY A 1 80 ? -3.723 -8.370 -10.077 1.00 93.19 80 GLY A O 1
ATOM 619 N N . PHE A 1 81 ? -1.820 -7.213 -9.825 1.00 93.50 81 PHE A N 1
ATOM 620 C CA . PHE A 1 81 ? -1.024 -8.035 -10.737 1.00 93.50 81 PHE A CA 1
ATOM 621 C C . PHE A 1 81 ? -0.032 -8.919 -9.973 1.00 93.50 81 PHE A C 1
ATOM 623 O O . PHE A 1 81 ? 0.483 -8.512 -8.931 1.00 93.50 81 PHE A O 1
ATOM 630 N N . PRO A 1 82 ? 0.317 -10.107 -10.495 1.00 93.88 82 PRO A N 1
ATOM 631 C CA . PRO A 1 82 ? 1.404 -10.898 -9.931 1.00 93.88 82 PRO A CA 1
ATOM 632 C C . PRO A 1 82 ? 2.714 -10.099 -9.933 1.00 93.88 82 PRO A C 1
ATOM 634 O O . PRO A 1 82 ? 3.073 -9.497 -10.950 1.00 93.88 82 PRO A O 1
ATOM 637 N N . THR A 1 83 ? 3.480 -10.128 -8.837 1.00 93.38 83 THR A N 1
ATOM 638 C CA . THR A 1 83 ? 4.813 -9.495 -8.816 1.00 93.38 83 THR A CA 1
ATOM 639 C C . THR A 1 83 ? 5.713 -10.091 -9.905 1.00 93.38 83 THR A C 1
ATOM 641 O O . THR A 1 83 ? 6.308 -9.365 -10.704 1.00 93.38 83 THR A O 1
ATOM 644 N N . GLY A 1 84 ? 5.714 -11.422 -10.008 1.00 90.81 84 GLY A N 1
ATOM 645 C CA . GLY A 1 84 ? 6.549 -12.202 -10.921 1.00 90.81 84 GLY A CA 1
ATOM 646 C C . GLY A 1 84 ? 7.783 -12.774 -10.238 1.00 90.81 84 GLY A C 1
ATOM 647 O O . GLY A 1 84 ? 8.367 -12.139 -9.367 1.00 90.81 84 GLY A O 1
ATOM 648 N N . ILE A 1 85 ? 8.167 -13.976 -10.659 1.00 89.69 85 ILE A N 1
ATOM 649 C CA . ILE A 1 85 ? 9.371 -14.683 -10.216 1.00 89.69 85 ILE A CA 1
ATOM 650 C C . ILE A 1 85 ? 10.289 -14.785 -11.433 1.00 89.69 85 ILE A C 1
ATOM 652 O O . ILE A 1 85 ? 9.802 -15.043 -12.536 1.00 89.69 85 ILE A O 1
ATOM 656 N N . ALA A 1 86 ? 11.580 -14.529 -11.235 1.00 90.81 86 ALA A N 1
ATOM 657 C CA . ALA A 1 86 ? 12.571 -14.703 -12.285 1.00 90.81 86 ALA A CA 1
ATOM 658 C C . ALA A 1 86 ? 12.752 -16.195 -12.588 1.00 90.81 86 ALA A C 1
ATOM 660 O O . ALA A 1 86 ? 12.849 -17.006 -11.666 1.00 90.81 86 ALA A O 1
ATOM 661 N N . ASP A 1 87 ? 12.809 -16.550 -13.867 1.00 92.50 87 ASP A N 1
ATOM 662 C CA . ASP A 1 87 ? 13.241 -17.877 -14.294 1.00 92.50 87 ASP A CA 1
ATOM 663 C C . ASP A 1 87 ? 14.769 -18.047 -14.171 1.00 92.50 87 ASP A C 1
ATOM 665 O O . ASP A 1 87 ? 15.493 -17.128 -13.780 1.00 92.50 87 ASP A O 1
ATOM 669 N N . GLU A 1 88 ? 15.275 -19.229 -14.531 1.00 93.69 88 GLU A N 1
ATOM 670 C CA . GLU A 1 88 ? 16.710 -19.560 -14.487 1.00 93.69 88 GLU A CA 1
ATOM 671 C C . GLU A 1 88 ? 17.580 -18.623 -15.341 1.00 93.69 88 GLU A C 1
ATOM 673 O O . GLU A 1 88 ? 18.775 -18.471 -15.093 1.00 93.69 88 GLU A O 1
ATOM 678 N N . THR A 1 89 ? 16.983 -17.963 -16.336 1.00 91.81 89 THR A N 1
ATOM 679 C CA . THR A 1 89 ? 17.657 -17.011 -17.226 1.00 91.81 89 THR A CA 1
ATOM 680 C C . THR A 1 89 ? 17.518 -15.558 -16.765 1.00 91.81 89 THR A C 1
ATOM 682 O O . THR A 1 89 ? 18.020 -14.645 -17.423 1.00 91.81 89 THR A O 1
ATOM 685 N N . GLY A 1 90 ? 16.859 -15.327 -15.625 1.00 91.56 90 GLY A N 1
ATOM 686 C CA . GLY A 1 90 ? 16.611 -14.000 -15.075 1.00 91.56 90 GLY A CA 1
ATOM 687 C C . GLY A 1 90 ? 15.479 -13.240 -15.770 1.00 91.56 90 GLY A C 1
ATOM 688 O O . GLY A 1 90 ? 15.397 -12.018 -15.625 1.00 91.56 90 GLY A O 1
ATOM 689 N N . ASN A 1 91 ? 14.625 -13.920 -16.542 1.00 93.12 91 ASN A N 1
ATOM 690 C CA . ASN A 1 91 ? 13.464 -13.315 -17.186 1.00 93.12 91 ASN A CA 1
ATOM 691 C C . ASN A 1 91 ? 12.214 -13.449 -16.319 1.00 93.12 91 ASN A C 1
ATOM 693 O O . ASN A 1 91 ? 12.011 -14.440 -15.622 1.00 93.12 91 ASN A O 1
ATOM 697 N N . TYR A 1 92 ? 11.358 -12.434 -16.378 1.00 94.44 92 TYR A N 1
ATOM 698 C CA . TYR A 1 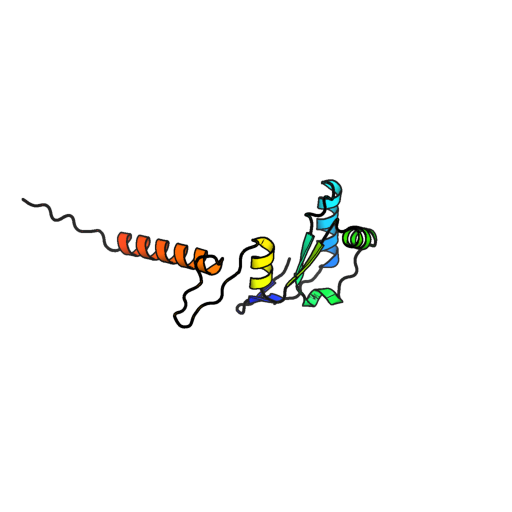92 ? 10.066 -12.434 -15.702 1.00 94.44 92 TYR A CA 1
ATOM 699 C C . TYR A 1 92 ? 8.945 -12.611 -16.722 1.00 94.44 92 TYR A C 1
ATOM 701 O O . TYR A 1 92 ? 9.024 -12.121 -17.851 1.00 94.44 92 TYR A O 1
ATOM 709 N N . ARG A 1 93 ? 7.850 -13.257 -16.308 1.00 92.94 93 ARG A N 1
ATOM 710 C CA . ARG A 1 93 ? 6.648 -13.344 -17.144 1.00 92.94 93 ARG A CA 1
ATOM 711 C C . ARG A 1 93 ? 6.135 -11.948 -17.503 1.00 92.94 93 ARG A C 1
ATOM 713 O O . ARG A 1 93 ? 6.005 -11.085 -16.640 1.00 92.94 93 ARG A O 1
ATOM 720 N N . HIS A 1 94 ? 5.780 -11.743 -18.768 1.00 89.81 94 HIS A N 1
ATOM 721 C CA . HIS A 1 94 ? 5.359 -10.436 -19.284 1.00 89.81 94 HIS A CA 1
ATOM 722 C C . HIS A 1 94 ? 4.078 -9.873 -18.652 1.00 89.81 94 HIS A C 1
ATOM 724 O O . HIS A 1 94 ? 3.881 -8.660 -18.645 1.00 89.81 94 HIS A O 1
ATOM 730 N N . ASP A 1 95 ? 3.212 -10.731 -18.115 1.00 91.75 95 ASP A N 1
ATOM 731 C CA . ASP A 1 95 ? 1.991 -10.332 -17.414 1.00 91.75 95 ASP A CA 1
ATOM 732 C C . ASP A 1 95 ? 2.237 -9.883 -15.962 1.00 91.75 95 ASP A C 1
ATOM 734 O O . ASP A 1 95 ? 1.322 -9.362 -15.322 1.00 91.75 95 ASP A O 1
ATOM 738 N N . SER A 1 96 ? 3.469 -10.018 -15.462 1.00 95.69 96 SER A N 1
ATOM 739 C CA . SER A 1 96 ? 3.863 -9.628 -14.112 1.00 95.69 96 SER A CA 1
ATOM 740 C C . SER A 1 96 ? 4.392 -8.193 -14.037 1.00 95.69 96 SER A C 1
ATOM 742 O O . SER A 1 96 ? 4.829 -7.593 -15.022 1.00 95.69 96 SER A O 1
ATOM 744 N N . ILE A 1 97 ? 4.407 -7.640 -12.827 1.00 95.06 97 ILE A N 1
ATOM 745 C CA . ILE A 1 97 ? 4.917 -6.288 -12.556 1.00 95.06 97 ILE A CA 1
ATOM 746 C C . ILE A 1 97 ? 6.411 -6.199 -12.875 1.00 95.06 97 ILE A C 1
ATOM 748 O O . ILE A 1 97 ? 6.840 -5.287 -13.584 1.00 95.06 97 ILE A O 1
ATOM 752 N N . LEU A 1 98 ? 7.199 -7.168 -12.402 1.00 95.00 98 LEU A N 1
ATOM 753 C CA . LEU A 1 98 ? 8.630 -7.236 -12.695 1.00 95.00 98 LEU A CA 1
ATOM 754 C C . LEU A 1 98 ? 8.911 -7.520 -14.177 1.00 95.00 98 LEU A C 1
ATOM 756 O O . LEU A 1 98 ? 9.883 -6.988 -14.703 1.00 95.00 98 LEU A O 1
ATOM 760 N N . GLY A 1 99 ? 8.037 -8.242 -14.887 1.00 95.38 99 GLY A N 1
ATOM 761 C CA . GLY A 1 99 ? 8.116 -8.397 -16.344 1.00 95.38 99 GLY A CA 1
ATOM 762 C C . GLY A 1 99 ? 7.948 -7.082 -17.092 1.00 95.38 99 GLY A C 1
ATOM 763 O O . GLY A 1 99 ? 8.769 -6.741 -17.945 1.00 95.38 99 GLY A O 1
ATOM 764 N N . ARG A 1 100 ? 6.939 -6.286 -16.724 1.00 94.94 100 ARG A N 1
ATOM 765 C CA . ARG A 1 100 ? 6.727 -4.943 -17.294 1.00 94.94 100 ARG A CA 1
ATOM 766 C C . ARG A 1 100 ? 7.898 -4.006 -16.986 1.00 94.94 100 ARG A C 1
ATOM 768 O O . ARG A 1 100 ? 8.363 -3.277 -17.867 1.00 94.94 100 ARG A O 1
ATOM 775 N N . ALA A 1 101 ? 8.416 -4.053 -15.757 1.00 95.19 101 ALA A N 1
ATOM 776 C CA . ALA A 1 101 ? 9.598 -3.291 -15.361 1.00 95.19 101 ALA A CA 1
ATOM 777 C C . ALA A 1 101 ? 10.840 -3.712 -16.167 1.00 95.19 101 ALA A C 1
ATOM 779 O O . ALA A 1 101 ? 11.533 -2.855 -16.717 1.00 95.19 101 ALA A O 1
ATOM 780 N N . GLN A 1 102 ? 11.086 -5.019 -16.317 1.00 96.38 102 GLN A N 1
ATOM 781 C CA . GLN A 1 102 ? 12.196 -5.559 -17.104 1.00 96.38 102 GLN A CA 1
ATOM 782 C C . GLN A 1 102 ? 12.114 -5.115 -18.569 1.00 96.38 102 GLN A C 1
ATOM 784 O O . GLN A 1 102 ? 13.106 -4.635 -19.115 1.00 96.38 102 GLN A O 1
ATOM 789 N N . GLN A 1 103 ? 10.939 -5.209 -19.201 1.00 95.38 103 GLN A N 1
ATOM 790 C CA . GLN A 1 103 ? 10.731 -4.737 -20.575 1.00 95.38 103 GLN A CA 1
ATOM 791 C C . GLN A 1 103 ? 11.049 -3.246 -20.730 1.00 95.38 103 GLN A C 1
ATOM 793 O O . GLN A 1 103 ? 11.720 -2.852 -21.684 1.00 95.38 103 GLN A O 1
ATOM 798 N N . THR A 1 104 ? 10.612 -2.429 -19.771 1.00 96.12 104 THR A N 1
ATOM 799 C CA . THR A 1 104 ? 10.860 -0.981 -19.767 1.00 96.12 104 THR A CA 1
ATOM 800 C C . THR A 1 104 ? 12.356 -0.682 -19.647 1.00 96.12 104 THR A C 1
ATOM 802 O O . THR A 1 104 ? 12.908 0.086 -20.434 1.00 96.12 104 THR A O 1
ATOM 805 N N . LEU A 1 105 ? 13.050 -1.359 -18.727 1.00 96.12 105 LEU A N 1
ATOM 806 C CA . LEU A 1 105 ? 14.499 -1.229 -18.553 1.00 96.12 105 LEU A CA 1
ATOM 807 C C . LEU A 1 105 ? 15.283 -1.696 -19.789 1.00 96.12 105 LEU A C 1
ATOM 809 O O . LEU A 1 105 ? 16.282 -1.075 -20.156 1.00 96.12 105 LEU A O 1
ATOM 813 N N . LEU A 1 106 ? 14.832 -2.756 -20.467 1.00 95.31 106 LEU A N 1
ATOM 814 C CA . LEU A 1 106 ? 15.420 -3.209 -21.731 1.00 95.31 106 LEU A CA 1
ATOM 815 C C . LEU A 1 106 ? 15.227 -2.179 -22.850 1.00 95.31 106 LEU A C 1
ATOM 817 O O . LEU A 1 106 ? 16.156 -1.954 -23.627 1.00 95.31 106 LEU A O 1
ATOM 821 N N . ALA A 1 107 ? 14.061 -1.532 -22.925 1.00 95.25 107 ALA A N 1
ATOM 822 C CA . ALA A 1 107 ? 13.811 -0.460 -23.883 1.00 95.25 107 ALA A CA 1
ATOM 823 C C . ALA A 1 107 ? 14.733 0.746 -23.634 1.00 95.25 107 ALA A C 1
ATOM 825 O O . ALA A 1 107 ? 15.378 1.223 -24.568 1.00 95.25 107 ALA A O 1
ATOM 826 N N . TYR A 1 108 ? 14.882 1.177 -22.375 1.00 95.75 108 TYR A N 1
ATOM 827 C CA . TYR A 1 108 ? 15.818 2.245 -22.006 1.00 95.75 108 TYR A CA 1
ATOM 828 C C . TYR A 1 108 ? 17.263 1.891 -22.351 1.00 95.75 108 TYR A C 1
ATOM 830 O O . TYR A 1 108 ? 17.970 2.702 -22.946 1.00 95.75 108 TYR A O 1
ATOM 838 N N . ARG A 1 109 ? 17.693 0.657 -22.060 1.00 95.12 109 ARG A N 1
ATOM 839 C CA . ARG A 1 109 ? 19.034 0.181 -22.419 1.00 95.12 109 ARG A CA 1
ATOM 840 C C . ARG A 1 109 ? 19.292 0.293 -23.923 1.00 95.12 109 ARG A C 1
ATOM 842 O O . ARG A 1 109 ? 20.346 0.795 -24.306 1.00 95.12 109 ARG A O 1
ATOM 849 N N . ARG A 1 110 ? 18.344 -0.143 -24.762 1.00 94.06 110 ARG A N 1
ATOM 850 C CA . ARG A 1 110 ? 18.462 -0.054 -26.230 1.00 94.06 110 ARG A CA 1
ATOM 851 C C . ARG A 1 110 ? 18.589 1.400 -26.689 1.00 94.06 110 ARG A C 1
ATOM 853 O O . ARG A 1 110 ? 19.517 1.717 -27.426 1.00 94.06 110 ARG A O 1
ATOM 860 N N . ALA A 1 111 ? 17.734 2.288 -26.183 1.00 92.75 111 ALA A N 1
ATOM 861 C CA . ALA A 1 111 ? 17.779 3.711 -26.522 1.00 92.75 111 ALA A CA 1
ATOM 862 C C . ALA A 1 111 ? 19.123 4.366 -26.140 1.00 92.75 111 ALA A C 1
ATOM 864 O O . ALA A 1 111 ? 19.717 5.090 -26.940 1.00 92.75 111 ALA A O 1
ATOM 865 N N . CYS A 1 112 ? 19.654 4.068 -24.948 1.00 92.62 112 CYS A N 1
ATOM 866 C CA . CYS A 1 112 ? 20.961 4.576 -24.525 1.00 92.62 112 CYS A CA 1
ATOM 867 C C . CYS A 1 112 ? 22.101 4.061 -25.420 1.00 92.62 112 CYS A C 1
ATOM 869 O O . CYS A 1 112 ? 22.980 4.834 -25.800 1.00 92.62 112 CYS A O 1
ATOM 871 N N . GLN A 1 113 ? 22.080 2.784 -25.810 1.00 91.31 113 GLN A N 1
ATOM 872 C CA . GLN A 1 113 ? 23.099 2.199 -26.692 1.00 91.31 113 GLN A CA 1
ATOM 873 C C . GLN A 1 113 ? 23.093 2.824 -28.093 1.00 91.31 113 GLN A C 1
ATOM 875 O O . GLN A 1 113 ? 24.160 3.065 -28.661 1.00 91.31 113 GLN A O 1
ATOM 880 N N . GLU A 1 114 ? 21.909 3.123 -28.629 1.00 85.50 114 GLU A N 1
ATOM 881 C CA . GLU A 1 114 ? 21.748 3.814 -29.912 1.00 85.50 114 GLU A CA 1
ATOM 882 C C . GLU A 1 114 ? 22.240 5.266 -29.850 1.00 85.50 114 GLU A C 1
ATOM 884 O O . GLU A 1 114 ? 22.891 5.730 -30.785 1.00 85.50 114 GLU A O 1
ATOM 889 N N . SER A 1 115 ? 22.011 5.971 -28.735 1.00 77.75 115 SER A N 1
ATOM 890 C CA . SER A 1 115 ? 22.531 7.335 -28.546 1.00 77.75 115 SER A CA 1
ATOM 891 C C . SER A 1 115 ? 24.057 7.402 -28.402 1.00 77.75 115 SER A C 1
ATOM 893 O O . SER A 1 115 ? 24.662 8.403 -28.778 1.00 77.75 115 SER A O 1
ATOM 895 N N . GLN A 1 116 ? 24.689 6.337 -27.896 1.00 74.69 116 GLN A N 1
ATOM 896 C CA . GLN A 1 116 ? 26.145 6.253 -27.733 1.00 74.69 116 GLN A CA 1
ATOM 897 C C . GLN A 1 116 ? 26.868 5.883 -29.039 1.00 74.69 116 GLN A C 1
ATOM 899 O O . GLN A 1 116 ? 28.050 6.183 -29.183 1.00 74.69 116 GLN A O 1
ATOM 904 N N . HIS A 1 117 ? 26.164 5.291 -30.011 1.00 64.56 117 HIS A N 1
ATOM 905 C CA . HIS A 1 117 ? 26.696 4.966 -31.337 1.00 64.56 117 HIS A CA 1
ATOM 906 C C . HIS A 1 117 ? 25.950 5.742 -32.434 1.00 64.56 117 HIS A C 1
ATOM 908 O O . HIS A 1 117 ? 25.125 5.159 -33.148 1.00 64.56 117 HIS A O 1
ATOM 914 N N . PRO A 1 118 ? 26.228 7.047 -32.628 1.00 57.88 118 PRO A N 1
ATOM 915 C CA . PRO A 1 118 ? 25.633 7.785 -33.731 1.00 57.88 118 PRO A CA 1
ATOM 916 C C . PRO A 1 118 ? 26.028 7.113 -35.052 1.00 57.88 118 PRO A C 1
ATOM 918 O O . PRO A 1 118 ? 27.205 7.051 -35.412 1.00 57.88 118 PRO A O 1
ATOM 921 N N . LYS A 1 119 ? 25.039 6.584 -35.785 1.00 60.50 119 LYS A N 1
ATOM 922 C CA . LYS A 1 119 ? 25.249 6.022 -37.125 1.00 60.50 119 LYS A CA 1
ATOM 923 C C . LYS A 1 119 ? 25.881 7.105 -38.002 1.00 60.50 119 LYS A C 1
ATOM 925 O O . LYS A 1 119 ? 25.206 8.059 -38.391 1.00 60.50 119 LYS A O 1
ATOM 930 N N . VAL A 1 120 ? 27.168 6.959 -38.321 1.00 58.75 120 VAL A N 1
ATOM 931 C CA . VAL A 1 120 ? 27.871 7.832 -39.267 1.00 58.75 120 VAL A CA 1
ATOM 932 C C . VAL A 1 120 ? 27.131 7.750 -40.601 1.00 58.75 120 VAL A C 1
ATOM 934 O O . VAL A 1 120 ? 27.188 6.732 -41.294 1.00 58.75 120 VAL A O 1
ATOM 937 N N . LYS A 1 121 ? 26.402 8.810 -40.971 1.00 57.72 121 LYS A N 1
ATOM 938 C CA . LYS A 1 121 ? 25.823 8.941 -42.312 1.00 57.72 121 LYS A CA 1
ATOM 939 C C . LYS A 1 121 ? 26.981 8.995 -43.309 1.00 57.72 121 LYS A C 1
ATOM 941 O O . LYS A 1 121 ? 27.587 10.047 -43.496 1.00 57.72 121 LYS A O 1
ATOM 946 N N . ARG A 1 122 ? 27.290 7.870 -43.960 1.00 57.66 122 ARG A N 1
ATOM 947 C CA . ARG A 1 122 ? 28.159 7.848 -45.144 1.00 57.66 122 ARG A CA 1
ATOM 948 C C . ARG A 1 122 ? 27.486 8.685 -46.235 1.00 57.66 122 ARG A C 1
ATOM 950 O O . ARG A 1 122 ? 26.547 8.221 -46.877 1.00 57.66 122 ARG A O 1
ATOM 957 N N . LYS A 1 123 ? 27.939 9.929 -46.419 1.00 51.97 123 LYS A N 1
ATOM 958 C CA . LYS A 1 123 ? 27.640 10.710 -47.623 1.00 51.97 123 LYS A CA 1
ATOM 959 C C . LYS A 1 123 ? 28.265 9.970 -48.808 1.00 51.97 123 LYS A C 1
ATOM 961 O O . LYS A 1 123 ? 29.482 9.824 -48.858 1.00 51.97 123 LYS A O 1
ATOM 966 N N . ARG A 1 124 ? 27.429 9.476 -49.722 1.00 52.06 124 ARG A N 1
ATOM 967 C CA . ARG A 1 124 ? 27.851 9.140 -51.086 1.00 52.06 124 ARG A CA 1
ATOM 968 C C . ARG A 1 124 ? 28.089 10.466 -51.814 1.00 52.06 124 ARG A C 1
ATOM 970 O O . ARG A 1 124 ? 27.144 11.243 -51.931 1.00 52.06 124 ARG A O 1
ATOM 977 N N . PHE A 1 125 ? 29.331 10.709 -52.218 1.00 49.69 125 PHE A N 1
ATOM 978 C CA . PHE A 1 125 ? 29.698 11.626 -53.295 1.00 49.69 125 PHE A CA 1
ATOM 979 C C . PHE A 1 125 ? 30.178 10.778 -54.467 1.00 49.69 125 PHE A C 1
ATOM 981 O O . PHE A 1 125 ? 30.783 9.715 -54.183 1.00 49.69 125 PHE A O 1
#

Radius of gyration: 22.21 Å; chains: 1; bounding box: 48×32×73 Å